Protein AF-A0A1R4KJN0-F1 (afdb_monomer_lite)

Secondary structure (DSSP, 8-state):
--------S----EEEE--SS-HHHHHHHHHHHHHHHSPEEEEE-SS-EEEEESS-HHHHHHHHHHHHHS--GGGT---EEEE-SSEEEEEEES-PPTT--HHHHHTT----SSHHHHHHHHHTTS--STT-HHHHHHTTS-GGGEEE-SSEEEEEEEPPTT-----SS---EEEE-----

pLDDT: mean 81.12, std 20.69, range [30.2, 98.12]

Structure (mmCIF, N/CA/C/O backbone):
data_AF-A0A1R4KJN0-F1
#
_entry.id   AF-A0A1R4KJN0-F1
#
loop_
_atom_site.group_PDB
_atom_site.id
_atom_site.type_symbol
_atom_site.label_atom_id
_atom_site.label_alt_id
_atom_site.label_comp_id
_atom_site.label_asym_id
_atom_site.label_entity_id
_atom_site.label_seq_id
_atom_site.pdbx_PDB_ins_code
_atom_site.Cartn_x
_atom_site.Cartn_y
_atom_site.Cartn_z
_atom_site.occupancy
_atom_site.B_iso_or_equiv
_atom_site.auth_seq_id
_atom_site.auth_comp_id
_atom_site.auth_asym_id
_atom_site.auth_atom_id
_atom_site.pdbx_PDB_model_num
ATOM 1 N N . MET A 1 1 ? -30.780 -22.144 -13.139 1.00 33.12 1 MET A N 1
ATOM 2 C CA . MET A 1 1 ? -29.467 -22.197 -12.464 1.00 33.12 1 MET A CA 1
ATOM 3 C C . MET A 1 1 ? -29.375 -20.949 -11.602 1.00 33.12 1 MET A C 1
ATOM 5 O O . MET A 1 1 ? -29.385 -19.848 -12.134 1.00 33.12 1 MET A O 1
ATOM 9 N N . LEU A 1 2 ? -29.522 -21.139 -10.292 1.00 30.20 2 LEU A N 1
ATOM 10 C CA . LEU A 1 2 ? -29.727 -20.097 -9.288 1.00 30.20 2 LEU A CA 1
ATOM 11 C C . LEU A 1 2 ? -28.444 -19.279 -9.100 1.00 30.20 2 LEU A C 1
ATOM 13 O O . LEU A 1 2 ? -27.421 -19.825 -8.701 1.00 30.20 2 LEU A O 1
ATOM 17 N N . TRP A 1 3 ? -28.513 -17.976 -9.364 1.00 30.69 3 TRP A N 1
ATOM 18 C CA . TRP A 1 3 ? -27.504 -17.020 -8.920 1.00 30.69 3 TRP A CA 1
ATOM 19 C C . TRP A 1 3 ? -27.763 -16.738 -7.439 1.00 30.69 3 TRP A C 1
ATOM 21 O O . TRP A 1 3 ? -28.693 -16.011 -7.095 1.00 30.69 3 TRP A O 1
ATOM 31 N N . HIS A 1 4 ? -26.992 -17.369 -6.556 1.00 30.58 4 HIS A N 1
ATOM 32 C CA . HIS A 1 4 ? -27.049 -17.144 -5.113 1.00 30.58 4 HIS A CA 1
ATOM 33 C C . HIS A 1 4 ? -25.694 -16.587 -4.647 1.00 30.58 4 HIS A C 1
ATOM 35 O O . HIS A 1 4 ? -24.668 -17.236 -4.810 1.00 30.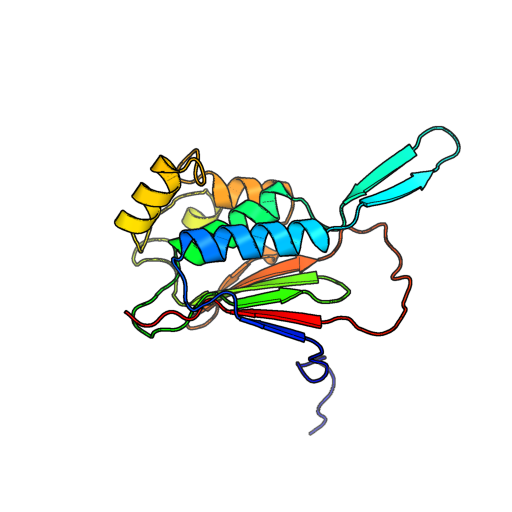58 4 HIS A O 1
ATOM 41 N N . PHE A 1 5 ? -25.746 -15.366 -4.102 1.00 37.75 5 PHE A N 1
ATOM 42 C CA . PHE A 1 5 ? -24.758 -14.647 -3.283 1.00 37.75 5 PHE A CA 1
ATOM 43 C C . PHE A 1 5 ? -23.321 -14.440 -3.797 1.00 37.75 5 PHE A C 1
ATOM 45 O O . PHE A 1 5 ? -22.448 -15.285 -3.644 1.00 37.75 5 PHE A O 1
ATOM 52 N N . CYS A 1 6 ? -23.029 -13.198 -4.198 1.00 32.69 6 CYS A N 1
ATOM 53 C CA . CYS A 1 6 ? -21.889 -12.437 -3.667 1.00 32.69 6 CYS A CA 1
ATOM 54 C C . CYS A 1 6 ? -22.142 -10.940 -3.934 1.00 32.69 6 CYS A C 1
ATOM 56 O O . CYS A 1 6 ? -22.382 -10.570 -5.082 1.00 32.69 6 CYS A O 1
ATOM 58 N N . ASN A 1 7 ? -22.132 -10.099 -2.893 1.00 37.56 7 ASN A N 1
ATOM 59 C CA . ASN A 1 7 ? -22.362 -8.643 -2.935 1.00 37.56 7 ASN A CA 1
ATOM 60 C C . ASN A 1 7 ? -21.345 -7.920 -3.847 1.00 37.56 7 ASN A C 1
ATOM 62 O O . ASN A 1 7 ? -20.348 -7.355 -3.397 1.00 37.56 7 ASN A O 1
ATOM 66 N N . LEU A 1 8 ? -21.571 -7.957 -5.159 1.00 43.91 8 LEU A N 1
ATOM 67 C CA . LEU A 1 8 ? -20.697 -7.368 -6.165 1.00 43.91 8 LEU A CA 1
ATOM 68 C C . LEU A 1 8 ? -21.128 -5.933 -6.477 1.00 43.91 8 LEU A C 1
ATOM 70 O O . LEU A 1 8 ? -22.115 -5.717 -7.154 1.00 43.91 8 LEU A O 1
ATOM 74 N N . ARG A 1 9 ? -20.292 -4.968 -6.084 1.00 49.94 9 ARG A N 1
ATOM 75 C CA . ARG A 1 9 ? -19.985 -3.717 -6.815 1.00 49.94 9 ARG A CA 1
ATOM 76 C C . ARG A 1 9 ? -21.105 -2.704 -7.144 1.00 49.94 9 ARG A C 1
ATOM 78 O O . ARG A 1 9 ? -20.742 -1.695 -7.741 1.00 49.94 9 ARG A O 1
ATOM 85 N N . VAL A 1 10 ? -22.369 -2.880 -6.755 1.00 40.84 10 VAL A N 1
ATOM 86 C CA . VAL A 1 10 ? -23.469 -1.997 -7.219 1.00 40.84 10 VAL A CA 1
ATOM 87 C C . VAL A 1 10 ? -23.589 -0.647 -6.473 1.00 40.84 10 VAL A C 1
ATOM 89 O O . VAL A 1 10 ? -24.047 0.314 -7.075 1.00 40.84 10 VAL A O 1
ATOM 92 N N . ASP A 1 11 ? -23.056 -0.484 -5.256 1.00 45.03 11 ASP A N 1
ATOM 93 C CA . ASP A 1 11 ? -23.307 0.742 -4.458 1.00 45.03 11 ASP A CA 1
ATOM 94 C C . ASP A 1 11 ? -22.109 1.717 -4.394 1.00 45.03 11 ASP A C 1
ATOM 96 O O . ASP A 1 11 ? -21.520 1.920 -3.334 1.00 45.03 11 ASP A O 1
ATOM 100 N N . LEU A 1 12 ? -21.670 2.267 -5.537 1.00 43.47 12 LEU A N 1
ATOM 101 C CA . LEU A 1 12 ? -20.600 3.287 -5.618 1.00 43.47 12 LEU A CA 1
ATOM 102 C C . LEU A 1 12 ? -21.150 4.697 -5.347 1.00 43.47 12 LEU A C 1
ATOM 104 O O . LEU A 1 12 ? -22.069 5.124 -6.034 1.00 43.47 12 LEU A O 1
ATOM 108 N N . ILE A 1 13 ? -20.578 5.413 -4.374 1.00 44.91 13 ILE A N 1
ATOM 109 C CA . ILE A 1 13 ? -21.106 6.708 -3.898 1.00 44.91 13 ILE A CA 1
ATOM 110 C C . ILE A 1 13 ? -20.128 7.848 -4.180 1.00 44.91 13 ILE A C 1
ATOM 112 O O . ILE A 1 13 ? -20.552 8.936 -4.556 1.00 44.91 13 ILE A O 1
ATOM 116 N N . GLU A 1 14 ? -18.824 7.592 -4.079 1.00 47.03 14 GLU A N 1
ATOM 117 C CA . GLU A 1 14 ? -17.781 8.572 -4.366 1.00 47.03 14 GLU A CA 1
ATOM 118 C C . GLU A 1 14 ? -16.607 7.884 -5.079 1.00 47.03 14 GLU A C 1
ATOM 120 O O . GLU A 1 14 ? -16.176 6.799 -4.684 1.00 47.03 14 GLU A O 1
ATOM 125 N N . ASN A 1 15 ? -16.099 8.495 -6.149 1.00 59.16 15 ASN A N 1
ATOM 126 C CA . ASN A 1 15 ? -14.897 8.053 -6.852 1.00 59.16 15 ASN A CA 1
ATOM 127 C C . ASN A 1 15 ? -13.925 9.232 -6.932 1.00 59.16 15 ASN A C 1
ATOM 129 O O . ASN A 1 15 ? -14.129 10.145 -7.727 1.00 59.16 15 ASN A O 1
ATOM 133 N N . ASN A 1 16 ? -12.905 9.223 -6.083 1.00 64.38 16 ASN A N 1
ATOM 134 C CA . ASN A 1 16 ? -11.851 10.218 -6.044 1.00 64.38 16 ASN A CA 1
ATOM 135 C C . ASN A 1 16 ? -10.720 9.818 -6.992 1.00 64.38 16 ASN A C 1
ATOM 137 O O . ASN A 1 16 ? -10.116 8.756 -6.891 1.00 64.38 16 ASN A O 1
ATOM 141 N N . GLU A 1 17 ? -10.397 10.686 -7.935 1.00 66.44 17 GLU A N 1
ATOM 142 C CA . GLU A 1 17 ? -9.236 10.483 -8.786 1.00 66.44 17 GLU A CA 1
ATOM 143 C C . GLU A 1 17 ? -8.046 11.207 -8.157 1.00 66.44 17 GLU A C 1
ATOM 145 O O . GLU A 1 17 ? -8.003 12.432 -8.094 1.00 66.44 17 GLU A O 1
ATOM 150 N N . TYR A 1 18 ? -7.077 10.440 -7.659 1.00 72.06 18 TYR A N 1
ATOM 151 C CA . TYR A 1 18 ? -5.835 10.959 -7.070 1.00 72.06 18 TYR A CA 1
ATOM 152 C C . TYR A 1 18 ? -4.749 11.183 -8.131 1.00 72.06 18 TYR A C 1
ATOM 154 O O . TYR A 1 18 ? -3.572 11.339 -7.814 1.00 72.06 18 TYR A O 1
ATOM 162 N N . GLY A 1 19 ? -5.153 11.141 -9.399 1.00 70.12 19 GLY A N 1
ATOM 163 C CA . GLY A 1 19 ? -4.301 11.278 -10.562 1.00 70.12 19 GLY A CA 1
ATOM 164 C C . GLY A 1 19 ? -3.909 12.714 -10.924 1.00 70.12 19 GLY A C 1
ATOM 165 O O . GLY A 1 19 ? -4.010 13.640 -10.123 1.00 70.12 19 GLY A O 1
ATOM 166 N N . PHE A 1 20 ? -3.436 12.884 -12.161 1.00 77.75 20 PHE A N 1
ATOM 167 C CA . PHE A 1 20 ? -3.038 14.141 -12.809 1.00 77.75 20 PHE A CA 1
ATOM 168 C C . PHE A 1 20 ? -1.989 14.945 -12.035 1.00 77.75 20 PHE A C 1
ATOM 170 O O . PHE A 1 20 ? -1.916 16.172 -12.110 1.00 77.75 20 PHE A O 1
ATOM 177 N N . CYS A 1 21 ? -1.153 14.238 -11.282 1.00 86.69 21 CYS A N 1
ATOM 178 C CA . CYS A 1 21 ? -0.026 14.796 -10.561 1.00 86.69 21 CYS A CA 1
ATOM 179 C C . CYS A 1 21 ? 1.095 13.760 -10.428 1.00 86.69 21 CYS A C 1
ATOM 181 O O . CYS A 1 21 ? 0.997 12.645 -10.940 1.00 86.69 21 CYS A O 1
ATOM 183 N N . SER A 1 22 ? 2.187 14.127 -9.753 1.00 93.06 22 SER A N 1
ATOM 184 C CA . SER A 1 22 ? 3.262 13.175 -9.486 1.00 93.06 22 SER A CA 1
ATOM 185 C C . SER A 1 22 ? 2.781 12.046 -8.573 1.00 93.06 22 SER A C 1
ATOM 187 O O . SER A 1 22 ? 1.993 12.272 -7.653 1.00 93.06 22 SER A O 1
ATOM 189 N N . LEU A 1 23 ? 3.328 10.840 -8.762 1.00 93.69 23 LEU A N 1
ATOM 190 C CA . LEU A 1 23 ? 3.023 9.688 -7.904 1.00 93.69 23 LEU A CA 1
ATOM 191 C C . LEU A 1 23 ? 3.267 9.988 -6.421 1.00 93.69 23 LEU A C 1
ATOM 193 O O . LEU A 1 23 ? 2.548 9.489 -5.572 1.00 93.69 23 LEU A O 1
ATOM 197 N N . ILE A 1 24 ? 4.244 10.840 -6.097 1.00 95.19 24 ILE A N 1
ATOM 198 C CA . ILE A 1 24 ? 4.507 11.268 -4.717 1.00 95.19 24 ILE A CA 1
ATOM 199 C C . ILE A 1 24 ? 3.318 12.051 -4.151 1.00 95.19 24 ILE A C 1
ATOM 201 O O . ILE A 1 24 ? 2.896 11.803 -3.022 1.00 95.19 24 ILE A O 1
ATOM 205 N N . LYS A 1 25 ? 2.785 13.011 -4.919 1.00 94.44 25 LYS A N 1
ATOM 206 C CA . LYS A 1 25 ? 1.636 13.809 -4.486 1.00 94.44 25 LYS A CA 1
ATOM 207 C C . LYS A 1 25 ? 0.406 12.918 -4.332 1.00 94.44 25 LYS A C 1
ATOM 209 O O . LYS A 1 25 ? -0.237 12.987 -3.291 1.00 94.44 25 LYS A O 1
ATOM 214 N N . ALA A 1 26 ? 0.155 12.041 -5.301 1.00 93.69 26 ALA A N 1
ATOM 215 C CA . ALA A 1 26 ? -0.929 11.069 -5.232 1.00 93.69 26 ALA A CA 1
ATOM 216 C C . ALA A 1 26 ? -0.836 10.180 -3.982 1.00 93.69 26 ALA A C 1
ATOM 218 O O . ALA A 1 26 ? -1.809 10.073 -3.241 1.00 93.69 26 ALA A O 1
ATOM 219 N N . THR A 1 27 ? 0.342 9.613 -3.695 1.00 95.62 27 THR A N 1
ATOM 220 C CA . THR A 1 27 ? 0.590 8.804 -2.489 1.00 95.62 27 THR A CA 1
ATOM 221 C C . THR A 1 27 ? 0.230 9.553 -1.219 1.00 95.62 27 THR A C 1
ATOM 223 O O . THR A 1 27 ? -0.503 9.022 -0.390 1.00 95.62 27 THR A O 1
ATOM 226 N N . LYS A 1 28 ? 0.708 10.794 -1.069 1.00 95.38 28 LYS A N 1
ATOM 227 C CA . LYS A 1 28 ? 0.407 11.616 0.111 1.00 95.38 28 LYS A CA 1
ATOM 228 C C . LYS A 1 28 ? -1.091 11.875 0.237 1.00 95.38 28 LYS A C 1
ATOM 230 O O . LYS A 1 28 ? -1.650 11.653 1.298 1.00 95.38 28 LYS A O 1
ATOM 235 N N . THR A 1 29 ? -1.762 12.234 -0.856 1.00 93.94 29 THR A N 1
ATOM 236 C CA . THR A 1 29 ? -3.212 12.473 -0.838 1.00 93.94 29 THR A CA 1
ATOM 237 C C . THR A 1 29 ? -4.015 11.217 -0.483 1.00 93.94 29 THR A C 1
ATOM 239 O O . THR A 1 29 ? -4.996 11.314 0.253 1.00 93.94 29 THR A O 1
ATOM 242 N N . VAL A 1 30 ? -3.607 10.038 -0.961 1.00 93.69 30 VAL A N 1
ATOM 243 C CA . VAL A 1 30 ? -4.243 8.762 -0.589 1.00 93.69 30 VAL A CA 1
ATOM 244 C C . VAL A 1 30 ? -4.028 8.453 0.895 1.00 93.69 30 VAL A C 1
ATOM 246 O O . VAL A 1 30 ? -4.984 8.086 1.577 1.00 93.69 30 VAL A O 1
ATOM 249 N N . LEU A 1 31 ? -2.805 8.639 1.407 1.00 94.94 31 LEU A N 1
ATOM 250 C CA . LEU A 1 31 ? -2.493 8.471 2.830 1.00 94.94 31 LEU A CA 1
ATOM 251 C C . LEU A 1 31 ? -3.337 9.409 3.699 1.00 94.94 31 LEU A C 1
ATOM 253 O O . LEU A 1 31 ? -4.001 8.940 4.619 1.00 94.94 31 LEU A O 1
ATOM 257 N N . ASP A 1 32 ? -3.381 10.698 3.360 1.00 93.94 32 ASP A N 1
ATOM 258 C CA . ASP A 1 32 ? -4.158 11.707 4.085 1.00 93.94 32 ASP A CA 1
ATOM 259 C C . ASP A 1 32 ? -5.656 11.374 4.077 1.00 93.94 32 ASP A C 1
ATOM 261 O O . ASP A 1 32 ? -6.344 11.510 5.092 1.00 93.94 32 ASP A O 1
ATOM 265 N N . LYS A 1 33 ? -6.181 10.895 2.940 1.00 90.25 33 LYS A N 1
ATOM 266 C CA . LYS A 1 33 ? -7.584 10.484 2.853 1.00 90.25 33 LYS A CA 1
ATOM 267 C C . LYS A 1 33 ? -7.873 9.298 3.764 1.00 90.25 33 LYS A C 1
ATOM 269 O O . LYS A 1 33 ? -8.875 9.324 4.475 1.00 90.25 33 LYS A O 1
ATOM 274 N N . ILE A 1 34 ? -7.050 8.254 3.718 1.00 90.81 34 ILE A N 1
ATOM 275 C CA . ILE A 1 34 ? -7.292 7.050 4.516 1.00 90.81 34 ILE A CA 1
ATOM 276 C C . ILE A 1 34 ? -7.109 7.344 6.005 1.00 90.81 34 ILE A C 1
ATOM 278 O O . ILE A 1 34 ? -7.887 6.844 6.810 1.00 90.81 34 ILE A O 1
ATOM 282 N N . GLU A 1 35 ? -6.173 8.215 6.372 1.00 91.06 35 GLU A N 1
ATOM 283 C CA . GLU A 1 35 ? -6.023 8.698 7.745 1.00 91.06 35 GLU A CA 1
ATOM 284 C C . GLU A 1 35 ? -7.294 9.402 8.250 1.00 91.06 35 GLU A C 1
ATOM 286 O O . GLU A 1 35 ? -7.731 9.163 9.377 1.00 91.06 35 GLU A O 1
ATOM 291 N N . LEU A 1 36 ? -7.939 10.206 7.398 1.00 89.75 36 LEU A N 1
ATOM 292 C CA . LEU A 1 36 ? -9.204 10.874 7.714 1.00 89.75 36 LEU A CA 1
ATOM 293 C C . LEU A 1 36 ? -10.386 9.895 7.842 1.00 89.75 36 LEU A C 1
ATOM 295 O O . LEU A 1 36 ? -11.279 10.111 8.665 1.00 89.75 36 LEU A O 1
ATOM 299 N N . GLU A 1 37 ? -10.408 8.821 7.051 1.00 88.38 37 GLU A N 1
ATOM 300 C CA . GLU A 1 37 ? -11.448 7.786 7.145 1.00 88.38 37 GLU A CA 1
ATOM 301 C C . GLU A 1 37 ? -11.198 6.780 8.281 1.00 88.38 37 GLU A C 1
ATOM 303 O O . GLU A 1 37 ? -12.151 6.204 8.809 1.00 88.38 37 GLU A O 1
ATOM 308 N N . ASN A 1 38 ? -9.946 6.584 8.707 1.00 89.69 38 ASN A N 1
ATOM 309 C CA . ASN A 1 38 ? -9.563 5.671 9.784 1.00 89.69 38 ASN A CA 1
ATOM 310 C C . ASN A 1 38 ? -9.889 6.261 11.163 1.00 89.69 38 ASN A C 1
ATOM 312 O O . ASN A 1 38 ? -9.006 6.609 11.942 1.00 89.69 38 ASN A O 1
ATOM 316 N N . ARG A 1 39 ? -11.174 6.418 11.468 1.00 84.38 39 ARG A N 1
ATOM 317 C CA . ARG A 1 39 ? -11.642 7.059 12.703 1.00 84.38 39 ARG A CA 1
ATOM 318 C C . ARG A 1 39 ? -11.168 6.310 13.951 1.00 84.38 39 ARG A C 1
ATOM 320 O O . ARG A 1 39 ? -11.004 5.091 13.946 1.00 84.38 39 ARG A O 1
ATOM 327 N N . THR A 1 40 ? -10.964 7.061 15.029 1.00 77.62 40 THR A N 1
ATOM 328 C CA . THR A 1 40 ? -10.723 6.502 16.361 1.00 77.62 40 THR A CA 1
ATOM 329 C C . THR A 1 40 ? -12.062 6.239 17.029 1.00 77.62 40 THR A C 1
ATOM 331 O O . THR A 1 40 ? -12.827 7.176 17.262 1.00 77.62 40 THR A O 1
ATOM 334 N N . GLU A 1 41 ? -12.336 4.982 17.355 1.00 69.69 41 GLU A N 1
ATOM 335 C CA . GLU A 1 41 ? -13.454 4.624 18.216 1.00 69.69 41 GLU A CA 1
ATOM 336 C C . GLU A 1 41 ? -12.986 4.505 19.659 1.00 69.69 41 GLU A C 1
ATOM 338 O O . GLU A 1 41 ? -11.989 3.853 19.970 1.00 69.69 41 GLU A O 1
ATOM 343 N N . THR A 1 42 ? -13.730 5.153 20.546 1.00 65.31 42 THR A N 1
ATOM 344 C CA . THR A 1 42 ? -13.474 5.136 21.979 1.00 65.31 42 THR A CA 1
ATOM 345 C C . THR A 1 42 ? -14.434 4.171 22.649 1.00 65.31 42 THR A C 1
ATOM 347 O O . THR A 1 42 ? -15.641 4.414 22.673 1.00 65.31 42 THR A O 1
ATOM 350 N N . GLN A 1 43 ? -13.901 3.136 23.286 1.00 62.56 43 GLN A N 1
ATOM 351 C CA . GLN A 1 43 ? -14.651 2.321 24.235 1.00 62.56 43 GLN A CA 1
ATOM 352 C C . GLN A 1 43 ? -14.245 2.705 25.659 1.00 62.56 43 GLN A C 1
ATOM 354 O O . GLN A 1 43 ? -13.088 2.566 26.051 1.00 62.56 43 GLN A O 1
ATOM 359 N N . ILE A 1 44 ? -15.198 3.215 26.442 1.00 62.91 44 ILE A N 1
ATOM 360 C CA . ILE A 1 44 ? -15.001 3.492 27.870 1.00 62.91 44 ILE A CA 1
ATOM 361 C C . ILE A 1 44 ? -15.485 2.265 28.639 1.00 62.91 44 ILE A C 1
ATOM 363 O O . ILE A 1 44 ? -16.683 1.997 28.708 1.00 62.91 44 ILE A O 1
ATOM 367 N N . THR A 1 45 ? -14.551 1.509 29.203 1.00 66.25 45 THR A N 1
ATOM 368 C CA . THR A 1 45 ? -14.855 0.431 30.149 1.00 66.25 45 THR A CA 1
ATOM 369 C C . THR A 1 45 ? -14.906 0.984 31.577 1.00 66.25 45 THR A C 1
ATOM 371 O O . THR A 1 45 ? -14.561 2.137 31.830 1.00 66.25 45 THR A O 1
ATOM 374 N N . SER A 1 46 ? -15.307 0.159 32.545 1.00 62.34 46 SER A N 1
ATOM 375 C CA . SER A 1 46 ? -15.355 0.543 33.964 1.00 62.34 46 SER A CA 1
ATOM 376 C C . SER A 1 46 ? -13.985 0.850 34.587 1.00 62.34 46 SER A C 1
ATOM 378 O O . SER A 1 46 ? -13.938 1.409 35.681 1.00 62.34 46 SER A O 1
ATOM 380 N N . LYS A 1 47 ? -12.881 0.491 33.917 1.00 66.75 47 LYS A N 1
ATOM 381 C CA . LYS A 1 47 ? -11.507 0.715 34.393 1.00 66.75 47 LYS A CA 1
ATOM 382 C C . LYS A 1 47 ? -10.658 1.564 33.448 1.00 66.75 47 LYS A C 1
ATOM 384 O O . LYS A 1 47 ? -9.749 2.238 33.917 1.00 66.75 47 LYS A O 1
ATOM 389 N N . GLU A 1 48 ? -10.929 1.526 32.143 1.00 62.06 48 GLU A N 1
ATOM 390 C CA . GLU A 1 48 ? -10.008 2.042 31.124 1.00 62.06 48 GLU A CA 1
ATOM 391 C C . GLU A 1 48 ? -10.752 2.596 29.905 1.00 62.06 48 GLU A C 1
ATOM 393 O O . GLU A 1 48 ? -11.787 2.064 29.491 1.00 62.06 48 GLU A O 1
ATOM 398 N N . ARG A 1 49 ? -10.189 3.641 29.294 1.00 64.19 49 ARG A N 1
ATOM 399 C CA . ARG A 1 49 ? -10.576 4.129 27.968 1.00 64.19 49 ARG A CA 1
ATOM 400 C C . ARG A 1 49 ? -9.671 3.465 26.933 1.00 64.19 49 ARG A C 1
ATOM 402 O O . ARG A 1 49 ? -8.462 3.670 26.973 1.00 64.19 49 ARG A O 1
ATOM 409 N N . ILE A 1 50 ? -10.252 2.706 26.011 1.00 71.88 50 ILE A N 1
ATOM 410 C CA . ILE A 1 50 ? -9.538 2.074 24.900 1.00 71.88 50 ILE A CA 1
ATOM 411 C C . ILE A 1 50 ? -9.913 2.829 23.627 1.00 71.88 50 ILE A C 1
ATOM 413 O O . ILE A 1 50 ? -11.054 2.766 23.173 1.00 71.88 50 ILE A O 1
ATOM 417 N N . ASP A 1 51 ? -8.951 3.560 23.071 1.00 71.88 51 ASP A N 1
ATOM 418 C CA . ASP A 1 51 ? -9.077 4.229 21.779 1.00 71.88 51 ASP A CA 1
ATOM 419 C C . ASP A 1 51 ? -8.496 3.305 20.697 1.00 71.88 51 ASP A C 1
ATOM 421 O O . ASP A 1 51 ? -7.290 3.052 20.670 1.00 71.88 51 ASP A O 1
ATOM 425 N N . LYS A 1 52 ? -9.347 2.767 19.817 1.00 79.88 52 LYS A N 1
ATOM 426 C CA . LYS A 1 52 ? -8.942 1.849 18.744 1.00 79.88 52 LYS A CA 1
ATOM 427 C C . LYS A 1 52 ? -9.288 2.446 17.384 1.00 79.88 52 LYS A C 1
ATOM 429 O O . LYS A 1 52 ? -10.411 2.877 17.142 1.00 79.88 52 LYS A O 1
ATOM 434 N N . ARG A 1 53 ? -8.303 2.479 16.488 1.00 85.94 53 ARG A N 1
ATOM 435 C CA . ARG A 1 53 ? -8.504 2.823 15.074 1.00 85.94 53 ARG A CA 1
ATOM 436 C C . ARG A 1 53 ? -9.199 1.666 14.354 1.00 85.94 53 ARG A C 1
ATOM 438 O O . ARG A 1 53 ? -8.960 0.509 14.699 1.00 85.94 53 ARG A O 1
ATOM 445 N N . LEU A 1 54 ? -10.008 1.968 13.338 1.00 90.62 54 LEU A N 1
ATOM 446 C CA . LEU A 1 54 ? -10.694 0.950 12.528 1.00 90.62 54 LEU A CA 1
ATOM 447 C C . LEU A 1 54 ? -9.699 -0.023 11.869 1.00 90.62 54 LEU A C 1
ATOM 449 O O . LEU A 1 54 ? -9.896 -1.243 11.916 1.00 90.62 54 LEU A O 1
ATOM 453 N N . TRP A 1 55 ? -8.596 0.518 11.343 1.00 93.56 55 TRP A N 1
ATOM 454 C CA . TRP A 1 55 ? -7.503 -0.218 10.705 1.00 93.56 55 TRP A CA 1
ATOM 455 C C . TRP A 1 55 ? -6.149 0.106 11.338 1.00 93.56 55 TRP A C 1
ATOM 457 O O . TRP A 1 55 ? -5.909 1.234 11.780 1.00 93.56 55 TRP A O 1
ATOM 467 N N . ASN A 1 56 ? -5.224 -0.860 11.314 1.00 94.62 56 ASN A N 1
ATOM 468 C CA . ASN A 1 56 ? -3.833 -0.608 11.693 1.00 94.62 56 ASN A CA 1
ATOM 469 C C . ASN A 1 56 ? -3.176 0.391 10.706 1.00 94.62 56 ASN A C 1
ATOM 471 O O . ASN A 1 56 ? -3.035 0.064 9.523 1.00 94.62 56 ASN A O 1
ATOM 475 N N . PRO A 1 57 ? -2.749 1.587 11.160 1.00 94.00 57 PRO A N 1
ATOM 476 C CA . PRO A 1 57 ? -2.238 2.633 10.273 1.00 94.00 57 PRO A CA 1
ATOM 477 C C . PRO A 1 57 ? -0.898 2.272 9.620 1.00 94.00 57 PRO A C 1
ATOM 479 O O . PRO A 1 57 ? -0.652 2.670 8.483 1.00 94.00 57 PRO A O 1
ATOM 482 N N . VAL A 1 58 ? -0.049 1.489 10.295 1.00 95.12 58 VAL A N 1
ATOM 483 C CA . VAL A 1 58 ? 1.255 1.060 9.765 1.00 95.12 58 VAL A CA 1
ATOM 484 C C . VAL A 1 58 ? 1.050 0.105 8.593 1.00 95.12 58 VAL A C 1
ATOM 486 O O . VAL A 1 58 ? 1.556 0.354 7.503 1.00 95.12 58 VAL A O 1
ATOM 489 N N . ALA A 1 59 ? 0.244 -0.938 8.778 1.00 96.19 59 ALA A N 1
ATOM 490 C CA . ALA A 1 59 ? -0.044 -1.913 7.729 1.00 96.19 59 ALA A CA 1
ATOM 491 C C . ALA A 1 59 ? -0.710 -1.267 6.500 1.00 96.19 59 ALA A C 1
ATOM 493 O O . ALA A 1 59 ? -0.326 -1.539 5.364 1.00 96.19 59 ALA A O 1
ATOM 494 N N . ILE A 1 60 ? -1.669 -0.362 6.713 1.00 96.81 60 ILE A N 1
ATOM 495 C CA . ILE A 1 60 ? -2.335 0.360 5.622 1.00 96.81 60 ILE A CA 1
ATOM 496 C C . ILE A 1 60 ? -1.353 1.253 4.857 1.00 96.81 60 ILE A C 1
ATOM 498 O O . ILE A 1 60 ? -1.350 1.244 3.624 1.00 96.81 60 ILE A O 1
ATOM 502 N N . ARG A 1 61 ? -0.484 1.983 5.563 1.00 97.25 61 ARG A N 1
ATOM 503 C CA . ARG A 1 61 ? 0.566 2.803 4.948 1.00 97.25 61 ARG A CA 1
ATOM 504 C C . ARG A 1 61 ? 1.492 1.959 4.067 1.00 97.25 61 ARG A C 1
ATOM 506 O O . ARG A 1 61 ? 1.733 2.331 2.917 1.00 97.25 61 ARG A O 1
ATOM 513 N N . GLU A 1 62 ? 1.967 0.823 4.577 1.00 97.69 62 GLU A N 1
ATOM 514 C CA . GLU A 1 62 ? 2.820 -0.104 3.820 1.00 97.69 62 GLU A CA 1
ATOM 515 C C . GLU A 1 62 ? 2.099 -0.656 2.589 1.00 97.69 62 GLU A C 1
ATOM 517 O O . GLU A 1 62 ? 2.664 -0.684 1.496 1.00 97.69 62 GLU A O 1
ATOM 522 N N . ALA A 1 63 ? 0.828 -1.030 2.725 1.00 97.75 63 ALA A N 1
ATOM 523 C CA . ALA A 1 63 ? 0.032 -1.544 1.618 1.00 97.75 63 ALA A CA 1
ATOM 524 C C . ALA A 1 63 ? -0.161 -0.500 0.508 1.00 97.75 63 ALA A C 1
ATOM 526 O O . ALA A 1 63 ? -0.012 -0.820 -0.674 1.00 97.75 63 ALA A O 1
ATOM 527 N N . ILE A 1 64 ? -0.429 0.760 0.868 1.00 97.50 64 ILE A N 1
ATOM 528 C CA . ILE A 1 64 ? -0.565 1.858 -0.096 1.00 97.50 64 ILE A CA 1
ATOM 529 C C . ILE A 1 64 ? 0.745 2.066 -0.848 1.00 97.50 64 ILE A C 1
ATOM 531 O O . ILE A 1 64 ? 0.763 2.039 -2.079 1.00 97.50 64 ILE A O 1
ATOM 535 N N . ILE A 1 65 ? 1.853 2.219 -0.129 1.00 96.94 65 ILE A N 1
ATOM 536 C CA . ILE A 1 65 ? 3.155 2.496 -0.738 1.00 96.94 65 ILE A CA 1
ATOM 537 C C . ILE A 1 65 ? 3.617 1.322 -1.603 1.00 96.94 65 ILE A C 1
ATOM 539 O O . ILE A 1 65 ? 4.025 1.532 -2.749 1.00 96.94 65 ILE A O 1
ATOM 543 N N . ASN A 1 66 ? 3.470 0.085 -1.122 1.00 96.88 66 ASN A N 1
ATOM 544 C CA . ASN A 1 66 ? 3.803 -1.109 -1.895 1.00 96.88 66 ASN A CA 1
ATOM 545 C C . ASN A 1 66 ? 2.956 -1.213 -3.162 1.00 96.88 66 ASN A C 1
ATOM 547 O O . ASN A 1 66 ? 3.497 -1.520 -4.227 1.00 96.88 66 ASN A O 1
ATOM 551 N N . SER A 1 67 ? 1.659 -0.898 -3.078 1.00 96.62 67 SER A N 1
ATOM 552 C CA . SER A 1 67 ? 0.781 -0.906 -4.249 1.00 96.62 67 SER A CA 1
ATOM 553 C C . SER A 1 67 ? 1.244 0.071 -5.325 1.00 96.62 67 SER A C 1
ATOM 555 O O . SER A 1 67 ? 1.066 -0.236 -6.493 1.00 96.62 67 SER A O 1
ATOM 557 N N . ILE A 1 68 ? 1.889 1.185 -4.959 1.00 95.94 68 ILE A N 1
ATOM 558 C CA . ILE A 1 68 ? 2.360 2.227 -5.881 1.00 95.94 68 ILE A CA 1
ATOM 559 C C . ILE A 1 68 ? 3.757 1.911 -6.420 1.00 95.94 68 ILE A C 1
ATOM 561 O O . ILE A 1 68 ? 3.988 2.042 -7.623 1.00 95.94 68 ILE A O 1
ATOM 565 N N . ILE A 1 69 ? 4.685 1.463 -5.572 1.00 95.94 69 ILE A N 1
ATOM 566 C CA . ILE A 1 69 ? 6.063 1.146 -5.980 1.00 95.94 69 ILE A CA 1
ATOM 567 C C . ILE A 1 69 ? 6.118 -0.125 -6.829 1.00 95.94 69 ILE A C 1
ATOM 569 O O . ILE A 1 69 ? 6.889 -0.188 -7.787 1.00 95.94 69 ILE A O 1
ATOM 573 N N . HIS A 1 70 ? 5.320 -1.143 -6.502 1.00 95.50 70 HIS A N 1
ATOM 574 C CA . HIS A 1 70 ? 5.363 -2.439 -7.185 1.00 95.50 70 HIS A CA 1
ATOM 575 C C . HIS A 1 70 ? 4.334 -2.580 -8.317 1.00 95.50 70 HIS A C 1
ATOM 577 O O . HIS A 1 70 ? 4.334 -3.611 -8.992 1.00 95.50 70 HIS A O 1
ATOM 583 N N . ASN A 1 71 ? 3.507 -1.555 -8.565 1.00 96.06 71 ASN A N 1
ATOM 584 C CA . ASN A 1 71 ? 2.536 -1.558 -9.657 1.00 96.06 71 ASN A CA 1
ATOM 585 C C . ASN A 1 71 ? 3.207 -1.737 -11.024 1.00 96.06 71 ASN A C 1
ATOM 587 O O . ASN A 1 71 ? 4.238 -1.124 -11.321 1.00 96.06 71 ASN A O 1
ATOM 591 N N . ASP A 1 72 ? 2.578 -2.515 -11.893 1.00 95.50 72 ASP A N 1
ATOM 592 C CA . ASP A 1 72 ? 2.931 -2.575 -13.304 1.00 95.50 72 ASP A CA 1
ATOM 593 C C . ASP A 1 72 ? 2.259 -1.437 -14.090 1.00 95.50 72 ASP A C 1
ATOM 595 O O . ASP A 1 72 ? 1.090 -1.517 -14.476 1.00 95.50 72 ASP A O 1
ATOM 599 N N . TYR A 1 73 ? 3.024 -0.373 -14.343 1.00 92.94 73 TYR A N 1
ATOM 600 C CA . TYR A 1 73 ? 2.574 0.801 -15.097 1.00 92.94 73 TYR A CA 1
ATOM 601 C C . TYR A 1 73 ? 2.640 0.635 -16.624 1.00 92.94 73 TYR A C 1
ATOM 603 O O . TYR A 1 73 ? 2.205 1.536 -17.336 1.00 92.94 73 TYR A O 1
ATOM 611 N N . THR A 1 74 ? 3.122 -0.495 -17.161 1.00 91.75 74 THR A N 1
ATOM 612 C CA . THR A 1 74 ? 3.273 -0.687 -18.623 1.00 91.75 74 THR A CA 1
ATOM 613 C C . THR A 1 74 ? 1.946 -0.657 -19.383 1.00 91.75 74 THR A C 1
ATOM 615 O O . THR A 1 74 ? 1.918 -0.379 -20.579 1.00 91.75 74 THR A O 1
ATOM 618 N N . ARG A 1 75 ? 0.837 -0.935 -18.687 1.00 85.81 75 ARG A N 1
ATOM 619 C CA . ARG A 1 75 ? -0.529 -0.919 -19.233 1.00 85.81 75 ARG A CA 1
ATOM 620 C C . ARG A 1 75 ? -1.342 0.296 -18.796 1.00 85.81 75 ARG A C 1
ATOM 622 O O . ARG A 1 75 ? -2.559 0.271 -18.950 1.00 85.81 75 ARG A O 1
ATOM 629 N N . GLU A 1 76 ? -0.694 1.296 -18.197 1.00 85.50 76 GLU A N 1
ATOM 630 C CA . GLU A 1 76 ? -1.340 2.514 -17.685 1.00 85.50 76 GLU A CA 1
ATOM 631 C C . GLU A 1 76 ? -2.492 2.229 -16.698 1.00 85.50 76 GLU A C 1
ATOM 633 O O . GLU A 1 76 ? -3.418 3.023 -16.554 1.00 85.50 76 GLU A O 1
ATOM 638 N N . VAL A 1 77 ? -2.448 1.083 -16.002 1.00 88.19 77 VAL A N 1
ATOM 639 C CA . VAL A 1 77 ? -3.436 0.719 -14.978 1.00 88.19 77 VAL A CA 1
ATOM 640 C C . VAL A 1 77 ? -2.897 1.136 -13.613 1.00 88.19 77 VAL A C 1
ATOM 642 O O . VAL A 1 77 ? -1.944 0.513 -13.139 1.00 88.19 77 VAL A O 1
ATOM 645 N N . PRO A 1 78 ? -3.464 2.161 -12.961 1.00 90.88 78 PRO A N 1
ATOM 646 C CA . PRO A 1 78 ? -2.973 2.595 -11.665 1.00 90.88 78 PRO A CA 1
ATOM 647 C C . PRO A 1 78 ? -3.500 1.721 -10.523 1.00 90.88 78 PRO A C 1
ATOM 649 O O . PRO A 1 78 ? -4.522 1.043 -10.684 1.00 90.88 78 PRO A O 1
ATOM 652 N N . PRO A 1 79 ? -2.861 1.774 -9.342 1.00 93.75 79 PRO A N 1
ATOM 653 C CA . PRO A 1 79 ? -3.424 1.175 -8.146 1.00 93.75 79 PRO A CA 1
ATOM 654 C C . PRO A 1 79 ? -4.792 1.776 -7.826 1.00 93.75 79 PRO A C 1
ATOM 656 O O . PRO A 1 79 ? -5.025 2.978 -8.004 1.00 93.75 79 PRO A O 1
ATOM 659 N N . LYS A 1 80 ? -5.686 0.922 -7.337 1.00 92.19 80 LYS A N 1
ATOM 660 C CA . LYS A 1 80 ? -7.036 1.278 -6.923 1.00 92.19 80 LYS A CA 1
ATOM 661 C C . LYS A 1 80 ? -7.188 1.110 -5.417 1.00 92.19 80 LYS A C 1
ATOM 663 O O . LYS A 1 80 ? -6.804 0.073 -4.883 1.00 92.19 80 LYS A O 1
ATOM 668 N N . PHE A 1 81 ? -7.801 2.091 -4.766 1.00 92.38 81 PHE A N 1
ATOM 669 C CA . PHE A 1 81 ? -8.062 2.098 -3.326 1.00 92.38 81 PHE A CA 1
ATOM 670 C C . PHE A 1 81 ? -9.569 2.196 -3.104 1.00 92.38 81 PHE A C 1
ATOM 672 O O . PHE A 1 81 ? -10.157 3.236 -3.373 1.00 92.38 81 PHE A O 1
ATOM 679 N N . ASP A 1 82 ? -10.210 1.121 -2.665 1.00 88.44 82 ASP A N 1
ATOM 680 C CA . ASP A 1 82 ? -11.647 1.080 -2.398 1.00 88.44 82 ASP A CA 1
ATOM 681 C C . ASP A 1 82 ? -11.887 1.006 -0.884 1.00 88.44 82 ASP A C 1
ATOM 683 O O . ASP A 1 82 ? -11.504 0.036 -0.236 1.00 88.44 82 ASP A O 1
ATOM 687 N N . ILE A 1 83 ? -12.549 2.011 -0.315 1.00 86.75 83 ILE A N 1
ATOM 688 C CA . ILE A 1 83 ? -12.969 2.030 1.091 1.00 86.75 83 ILE A CA 1
ATOM 689 C C . ILE A 1 83 ? -14.446 1.635 1.153 1.00 86.75 83 ILE A C 1
ATOM 691 O O . ILE A 1 83 ? -15.296 2.277 0.527 1.00 86.75 83 ILE A O 1
ATOM 695 N N . PHE A 1 84 ? -14.745 0.576 1.898 1.00 84.12 84 PHE A N 1
ATOM 696 C CA . PHE A 1 84 ? -16.086 0.078 2.196 1.00 84.12 84 PHE A CA 1
ATOM 697 C C . PHE A 1 84 ? -16.429 0.338 3.668 1.00 84.12 84 PHE A C 1
ATOM 699 O O . PHE A 1 84 ? -15.562 0.659 4.477 1.00 84.12 84 PHE A O 1
ATOM 706 N N . SER A 1 85 ? -17.697 0.146 4.032 1.00 83.44 85 SER A N 1
ATOM 707 C CA . SER A 1 85 ? -18.160 0.286 5.420 1.00 83.44 85 SER A CA 1
ATOM 708 C C . SER A 1 85 ? -17.530 -0.717 6.391 1.00 83.44 85 SER A C 1
ATOM 710 O O . SER A 1 85 ? -17.586 -0.499 7.592 1.00 83.44 85 SER A O 1
ATOM 712 N N . ASP A 1 86 ? -16.996 -1.827 5.882 1.00 85.31 86 ASP A N 1
ATOM 713 C CA . ASP A 1 86 ? -16.486 -2.963 6.653 1.00 85.31 86 ASP A CA 1
ATOM 714 C C . ASP A 1 86 ? -15.009 -3.287 6.365 1.00 85.31 86 ASP A C 1
ATOM 716 O O . ASP A 1 86 ? -14.413 -4.095 7.079 1.00 85.31 86 ASP A O 1
ATOM 720 N N . ARG A 1 87 ? -14.406 -2.696 5.322 1.00 91.38 87 ARG A N 1
ATOM 721 C CA . ARG A 1 87 ? -13.034 -3.012 4.890 1.00 91.38 87 ARG A CA 1
ATOM 722 C C . ARG A 1 87 ? -12.426 -1.974 3.948 1.00 91.38 87 ARG A C 1
ATOM 724 O O . ARG A 1 87 ? -13.141 -1.203 3.316 1.00 91.38 87 ARG A O 1
ATOM 731 N N . ILE A 1 88 ? -11.112 -2.040 3.764 1.00 93.88 88 ILE A N 1
ATOM 732 C CA . ILE A 1 88 ? -10.387 -1.401 2.656 1.00 93.88 88 ILE A CA 1
ATOM 733 C C . ILE A 1 88 ? -9.925 -2.489 1.681 1.00 93.88 88 ILE A C 1
ATOM 735 O O . ILE A 1 88 ? -9.414 -3.523 2.103 1.00 93.88 88 ILE A O 1
ATOM 739 N N . GLU A 1 89 ? -10.071 -2.264 0.377 1.00 95.44 89 GLU A N 1
ATOM 740 C CA . GLU A 1 89 ? -9.436 -3.069 -0.668 1.00 95.44 89 GLU A CA 1
ATOM 741 C C . GLU A 1 89 ? -8.420 -2.223 -1.442 1.00 95.44 89 GLU A C 1
ATOM 743 O O . GLU A 1 89 ? -8.738 -1.139 -1.928 1.00 95.44 89 GLU A O 1
ATOM 748 N N . ILE A 1 90 ? -7.201 -2.736 -1.599 1.00 96.81 90 ILE A N 1
ATOM 749 C CA . ILE A 1 90 ? -6.152 -2.119 -2.416 1.00 96.81 90 ILE A CA 1
ATOM 750 C C . ILE A 1 90 ? -5.809 -3.081 -3.545 1.00 96.81 90 ILE A C 1
ATOM 752 O O . ILE A 1 90 ? -5.475 -4.236 -3.297 1.00 96.81 90 ILE A O 1
ATOM 756 N N . ILE A 1 91 ? -5.907 -2.629 -4.791 1.00 96.19 91 ILE A N 1
ATOM 757 C CA . ILE A 1 91 ? -5.662 -3.453 -5.977 1.00 96.19 91 ILE A CA 1
ATOM 758 C C . ILE A 1 91 ? -4.531 -2.819 -6.776 1.00 96.19 91 ILE A C 1
ATOM 760 O O . ILE A 1 91 ? -4.679 -1.694 -7.242 1.00 96.19 91 ILE A O 1
ATOM 764 N N . SER A 1 92 ? -3.436 -3.543 -6.983 1.00 95.81 92 SER A N 1
ATOM 765 C CA . SER A 1 92 ? -2.350 -3.143 -7.883 1.00 95.81 92 SER A CA 1
ATOM 766 C C . SER A 1 92 ? -2.260 -4.077 -9.087 1.00 95.81 92 SER A C 1
ATOM 768 O O . SER A 1 92 ? -2.609 -5.260 -9.020 1.00 95.81 92 SER A O 1
ATOM 770 N N . ALA A 1 93 ? -1.821 -3.525 -10.214 1.00 96.31 93 ALA A N 1
ATOM 771 C CA . ALA A 1 93 ? -1.534 -4.256 -11.436 1.00 96.31 93 ALA A CA 1
ATOM 772 C C . ALA A 1 93 ? -0.174 -4.958 -11.352 1.00 96.31 93 ALA A C 1
ATOM 774 O O . ALA A 1 93 ? 0.780 -4.441 -10.770 1.00 96.31 93 ALA A O 1
ATOM 775 N N . GLY A 1 94 ? -0.079 -6.111 -12.003 1.00 94.19 94 GLY A N 1
ATOM 776 C CA . GLY A 1 94 ? 1.115 -6.938 -12.051 1.00 94.19 94 GLY A CA 1
ATOM 777 C C . GLY A 1 94 ? 0.989 -8.222 -11.233 1.00 94.19 94 GLY A C 1
ATOM 778 O O . GLY A 1 94 ? 0.082 -8.419 -10.425 1.00 94.19 94 GLY A O 1
ATOM 779 N N . ARG A 1 95 ? 1.933 -9.125 -11.489 1.00 94.31 95 ARG A N 1
ATOM 780 C CA . ARG A 1 95 ? 2.152 -10.355 -10.720 1.00 94.31 95 ARG A CA 1
ATOM 781 C C . ARG A 1 95 ? 3.399 -10.198 -9.854 1.00 94.31 95 ARG A C 1
ATOM 783 O O . ARG A 1 95 ? 4.154 -9.230 -10.023 1.00 94.31 95 ARG A O 1
ATOM 790 N N . LEU A 1 96 ? 3.654 -11.186 -8.999 1.00 95.06 96 LEU A N 1
ATOM 791 C CA . LEU A 1 96 ? 4.979 -11.355 -8.412 1.00 95.06 96 LEU A CA 1
ATOM 792 C C . LEU A 1 96 ? 6.043 -11.393 -9.532 1.00 95.06 96 LEU A C 1
ATOM 794 O O . LEU A 1 96 ? 5.771 -11.930 -10.613 1.00 95.06 96 LEU A O 1
ATOM 798 N N . PRO A 1 97 ? 7.207 -10.745 -9.340 1.00 92.38 97 PRO A N 1
ATOM 799 C CA . PRO A 1 97 ? 8.327 -10.833 -10.270 1.00 92.38 97 PRO A CA 1
ATOM 800 C C . PRO A 1 97 ? 8.719 -12.283 -10.557 1.00 92.38 97 PRO A C 1
ATOM 802 O O . PRO A 1 97 ? 8.565 -13.159 -9.711 1.00 92.38 97 PRO A O 1
ATOM 805 N N . GLU A 1 98 ? 9.242 -12.529 -11.756 1.00 90.44 98 GLU A N 1
ATOM 806 C CA . GLU A 1 98 ? 9.771 -13.846 -12.101 1.00 90.44 98 GLU A CA 1
ATOM 807 C C . GLU A 1 98 ? 10.869 -14.252 -11.107 1.00 90.44 98 GLU A C 1
ATOM 809 O O . GLU A 1 98 ? 11.738 -13.448 -10.769 1.00 90.44 98 GLU A O 1
ATOM 814 N N . GLY A 1 99 ? 10.792 -15.489 -10.612 1.00 90.00 99 GLY A N 1
ATOM 815 C CA . GLY A 1 99 ? 11.704 -16.004 -9.592 1.00 90.00 99 GLY A CA 1
ATOM 816 C C . GLY A 1 99 ? 11.358 -15.627 -8.148 1.00 90.00 99 GLY A C 1
ATOM 817 O O . GLY A 1 99 ? 12.079 -16.059 -7.257 1.00 90.00 99 GLY A O 1
ATOM 818 N N . LEU A 1 100 ? 10.279 -14.871 -7.897 1.00 94.94 100 LEU A N 1
ATOM 819 C CA . LEU A 1 100 ? 9.765 -14.620 -6.546 1.00 94.94 100 LEU A CA 1
ATOM 820 C C . LEU A 1 100 ? 8.538 -15.499 -6.270 1.00 94.94 100 LEU A C 1
ATOM 822 O O . LEU A 1 100 ? 7.493 -15.315 -6.901 1.00 94.94 100 LEU A O 1
ATOM 826 N N . SER A 1 101 ? 8.664 -16.438 -5.331 1.00 96.31 101 SER A N 1
ATOM 827 C CA . SER A 1 101 ? 7.537 -17.261 -4.871 1.00 96.31 101 SER A CA 1
ATOM 828 C C . SER A 1 101 ? 6.615 -16.491 -3.913 1.00 96.31 101 SER A C 1
ATOM 830 O O . SER A 1 101 ? 6.972 -15.422 -3.409 1.00 96.31 101 SER A O 1
ATOM 832 N N . GLU A 1 102 ? 5.411 -17.016 -3.658 1.00 96.62 102 GLU A N 1
ATOM 833 C CA . GLU A 1 102 ? 4.535 -16.453 -2.620 1.00 96.62 102 GLU A CA 1
ATOM 834 C C . GLU A 1 102 ? 5.162 -16.623 -1.231 1.00 96.62 102 GLU A C 1
ATOM 836 O O . GLU A 1 102 ? 5.063 -15.725 -0.395 1.00 96.62 102 GLU A O 1
ATOM 841 N N . GLU A 1 103 ? 5.858 -17.734 -0.992 1.00 97.06 103 GLU A N 1
ATOM 842 C CA . GLU A 1 103 ? 6.601 -17.984 0.239 1.00 97.06 103 GLU A CA 1
ATOM 843 C C . GLU A 1 103 ? 7.664 -16.905 0.467 1.00 97.06 103 GLU A C 1
ATOM 845 O O . GLU A 1 103 ? 7.632 -16.239 1.500 1.00 97.06 103 GLU A O 1
ATOM 850 N N . ASP A 1 104 ? 8.530 -16.658 -0.520 1.00 97.06 104 ASP A N 1
ATOM 851 C CA . ASP A 1 104 ? 9.561 -15.613 -0.450 1.00 97.06 104 ASP A CA 1
ATOM 852 C C . ASP A 1 104 ? 8.943 -14.226 -0.233 1.00 97.06 104 ASP A C 1
ATOM 854 O O . ASP A 1 104 ? 9.437 -13.427 0.566 1.00 97.06 104 ASP A O 1
ATOM 858 N N . PHE A 1 105 ? 7.839 -13.937 -0.929 1.00 97.00 105 PHE A N 1
ATOM 859 C CA . PHE A 1 105 ? 7.098 -12.691 -0.765 1.00 97.00 105 PHE A CA 1
ATOM 860 C C . PHE A 1 105 ? 6.642 -12.497 0.688 1.00 97.00 105 PHE A C 1
ATOM 862 O O . PHE A 1 105 ? 6.834 -11.416 1.253 1.00 97.00 105 PHE A O 1
ATOM 869 N N . PHE A 1 106 ? 6.072 -13.533 1.309 1.00 97.19 106 PHE A N 1
ATOM 870 C CA . PHE A 1 106 ? 5.606 -13.472 2.694 1.00 97.19 106 PHE A CA 1
ATOM 871 C C . PHE A 1 106 ? 6.744 -13.470 3.726 1.00 97.19 106 PHE A C 1
ATOM 873 O O . PHE A 1 106 ? 6.553 -12.919 4.807 1.00 97.19 106 PHE A O 1
ATOM 880 N N . GLU A 1 107 ? 7.921 -14.000 3.392 1.00 95.75 107 GLU A N 1
ATOM 881 C CA . GLU A 1 107 ? 9.153 -13.868 4.192 1.00 95.75 107 GLU A CA 1
ATOM 882 C C . GLU A 1 107 ? 9.809 -12.475 4.053 1.00 95.75 107 GLU A C 1
ATOM 884 O O . GLU A 1 107 ? 10.836 -12.188 4.669 1.00 95.75 107 GLU A O 1
ATOM 889 N N . GLY A 1 108 ? 9.221 -11.575 3.257 1.00 93.56 108 GLY A N 1
ATOM 890 C CA . GLY A 1 108 ? 9.700 -10.203 3.088 1.00 93.56 108 GLY A CA 1
ATOM 891 C C . GLY A 1 108 ? 10.776 -10.040 2.014 1.00 93.56 108 GLY A C 1
ATOM 892 O O . GLY A 1 108 ? 11.403 -8.980 1.926 1.00 93.56 108 GLY A O 1
ATOM 893 N N . VAL A 1 109 ? 10.988 -11.033 1.147 1.00 95.56 109 VAL A N 1
ATOM 894 C CA . VAL A 1 109 ? 11.859 -10.864 -0.021 1.00 95.56 109 VAL A CA 1
ATOM 895 C C . VAL A 1 109 ? 11.215 -9.854 -0.971 1.00 95.56 109 VAL A C 1
ATOM 897 O O . VAL A 1 109 ? 10.126 -10.056 -1.507 1.00 95.56 109 VAL A O 1
ATOM 900 N N . SER A 1 110 ? 11.903 -8.733 -1.194 1.00 92.00 110 SER A N 1
ATOM 901 C CA . SER A 1 110 ? 11.390 -7.633 -2.010 1.00 92.00 110 SER A CA 1
ATOM 902 C C . SER A 1 110 ? 12.237 -7.424 -3.258 1.00 92.00 110 SER A C 1
ATOM 904 O O . SER A 1 110 ? 13.399 -7.020 -3.191 1.00 92.00 110 SER A O 1
ATOM 906 N N . ILE A 1 111 ? 11.616 -7.648 -4.417 1.00 93.00 111 ILE A N 1
ATOM 907 C CA . ILE A 1 111 ? 12.181 -7.340 -5.732 1.00 93.00 111 ILE A CA 1
ATOM 908 C C . ILE A 1 111 ? 11.369 -6.176 -6.327 1.00 93.00 111 ILE A C 1
ATOM 910 O O . ILE A 1 111 ? 10.267 -6.387 -6.846 1.00 93.00 111 ILE A O 1
ATOM 914 N N . PRO A 1 112 ? 11.845 -4.918 -6.221 1.00 90.62 112 PRO A N 1
ATOM 915 C CA . PRO A 1 112 ? 11.107 -3.765 -6.722 1.00 90.62 112 PRO A CA 1
ATOM 916 C C . PRO A 1 112 ? 11.047 -3.762 -8.247 1.00 90.62 112 PRO A C 1
ATOM 918 O O . PRO A 1 112 ? 12.073 -3.679 -8.920 1.00 90.62 112 PRO A O 1
ATOM 921 N N . ARG A 1 113 ? 9.821 -3.773 -8.783 1.00 91.38 113 ARG A N 1
ATOM 922 C CA . ARG A 1 113 ? 9.554 -3.643 -10.223 1.00 91.38 113 ARG A CA 1
ATOM 923 C C . ARG A 1 113 ? 10.033 -2.293 -10.757 1.00 91.38 113 ARG A C 1
ATOM 925 O O . ARG A 1 113 ? 10.692 -2.233 -11.787 1.00 91.38 113 ARG A O 1
ATOM 932 N N . ASN A 1 114 ? 9.759 -1.221 -10.013 1.00 94.69 114 ASN A N 1
ATOM 933 C CA . ASN A 1 114 ? 10.148 0.141 -10.365 1.00 94.69 114 ASN A CA 1
ATOM 934 C C . ASN A 1 114 ? 11.315 0.605 -9.473 1.00 94.69 114 ASN A C 1
ATOM 936 O O . ASN A 1 114 ? 11.107 1.265 -8.454 1.00 94.69 114 ASN A O 1
ATOM 940 N N . ARG A 1 115 ? 12.555 0.243 -9.835 1.00 94.25 115 ARG A N 1
ATOM 941 C CA . ARG A 1 115 ? 13.760 0.520 -9.017 1.00 94.25 115 ARG A CA 1
ATOM 942 C C . ARG A 1 115 ? 14.001 2.012 -8.771 1.00 94.25 115 ARG A C 1
ATOM 944 O O . ARG A 1 115 ? 14.350 2.384 -7.653 1.00 94.25 115 ARG A O 1
ATOM 951 N N . GLU A 1 116 ? 13.762 2.854 -9.773 1.00 96.00 116 GLU A N 1
ATOM 952 C CA . GLU A 1 116 ? 13.910 4.309 -9.632 1.00 96.00 116 GLU A CA 1
ATOM 953 C C . GLU A 1 116 ? 12.821 4.912 -8.737 1.00 96.00 116 GLU A C 1
ATOM 955 O O . GLU A 1 116 ? 13.124 5.746 -7.888 1.00 96.00 116 GLU A O 1
ATOM 960 N N . LEU A 1 117 ? 11.571 4.434 -8.831 1.00 95.50 117 LEU A N 1
ATOM 961 C CA . LEU A 1 117 ? 10.518 4.856 -7.899 1.00 95.50 117 LEU A CA 1
ATOM 962 C C . LEU A 1 117 ? 10.850 4.439 -6.466 1.00 95.50 117 LEU A C 1
ATOM 964 O O . LEU A 1 117 ? 10.742 5.254 -5.557 1.00 95.50 117 LEU A O 1
ATOM 968 N N . MET A 1 118 ? 11.318 3.205 -6.265 1.00 95.31 118 MET A N 1
ATOM 969 C CA . MET A 1 118 ? 11.783 2.736 -4.958 1.00 95.31 118 MET A CA 1
ATOM 970 C C . MET A 1 118 ? 12.890 3.644 -4.398 1.00 95.31 118 MET A C 1
ATOM 972 O O . MET A 1 118 ? 12.858 3.990 -3.220 1.00 95.31 118 MET A O 1
ATOM 976 N N . ARG A 1 119 ? 13.854 4.070 -5.227 1.00 95.69 119 ARG A N 1
ATOM 977 C CA . ARG A 1 119 ? 14.904 5.012 -4.811 1.00 95.69 119 ARG A CA 1
ATOM 978 C C . ARG A 1 119 ? 14.319 6.354 -4.374 1.00 95.69 119 ARG A C 1
ATOM 980 O O . ARG A 1 119 ? 14.601 6.781 -3.264 1.00 95.69 119 ARG A O 1
ATOM 987 N N . VAL A 1 120 ? 13.464 6.962 -5.195 1.00 97.12 120 VAL A N 1
ATOM 988 C CA . VAL A 1 120 ? 12.813 8.241 -4.871 1.00 97.12 120 VAL A CA 1
ATOM 989 C C . VAL A 1 120 ? 12.012 8.151 -3.568 1.00 97.12 120 VAL A C 1
ATOM 991 O O . VAL A 1 120 ? 12.057 9.066 -2.755 1.00 97.12 120 VAL A O 1
ATOM 994 N N . TYR A 1 121 ? 11.300 7.048 -3.331 1.00 97.00 121 TYR A N 1
ATOM 995 C CA . TYR A 1 121 ? 10.521 6.867 -2.103 1.00 97.00 121 TYR A CA 1
ATOM 996 C C . TYR A 1 121 ? 11.403 6.688 -0.866 1.00 97.00 121 TYR A C 1
ATOM 998 O O . TYR A 1 121 ? 11.027 7.163 0.203 1.00 97.00 121 TYR A O 1
ATOM 1006 N N . ARG A 1 122 ? 12.573 6.051 -0.994 1.00 95.44 122 ARG A N 1
ATOM 1007 C CA . ARG A 1 122 ? 13.564 6.007 0.092 1.00 95.44 122 ARG A CA 1
ATOM 1008 C C . ARG A 1 122 ? 14.160 7.381 0.376 1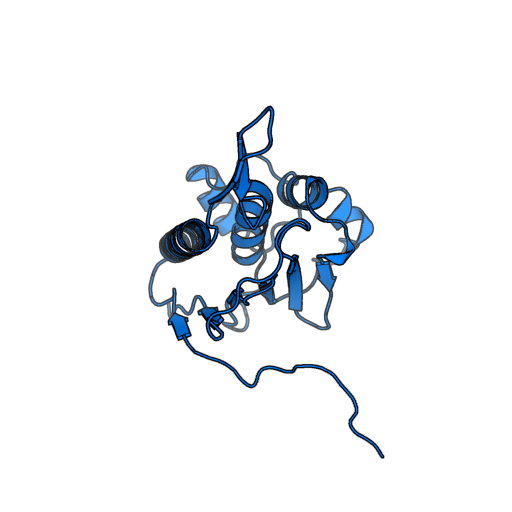.00 95.44 122 ARG A C 1
ATOM 1010 O O . ARG A 1 122 ? 14.224 7.769 1.533 1.00 95.44 122 ARG A O 1
ATOM 1017 N N . ASP A 1 123 ? 14.529 8.127 -0.664 1.00 96.62 123 ASP A N 1
ATOM 1018 C CA . ASP A 1 123 ? 15.110 9.471 -0.527 1.00 96.62 123 ASP A CA 1
ATOM 1019 C C . ASP A 1 123 ? 14.122 10.464 0.123 1.00 96.62 123 ASP A C 1
ATOM 1021 O O . ASP A 1 123 ? 14.530 11.452 0.725 1.00 96.62 123 ASP A O 1
ATOM 1025 N N . LEU A 1 124 ? 12.818 10.192 0.017 1.00 96.81 124 LEU A N 1
ATOM 1026 C CA . LEU A 1 124 ? 11.739 10.952 0.655 1.00 96.81 124 LEU A CA 1
ATOM 1027 C C . LEU A 1 124 ? 11.286 10.377 2.006 1.00 96.81 124 LEU A C 1
ATOM 1029 O O . LEU A 1 124 ? 10.250 10.809 2.512 1.00 96.81 124 LEU A O 1
ATOM 1033 N N . GLU A 1 125 ? 11.993 9.382 2.548 1.00 95.38 125 GLU A N 1
ATOM 1034 C CA . GLU A 1 125 ? 11.672 8.711 3.821 1.00 95.38 125 GLU A CA 1
ATOM 1035 C C . GLU A 1 125 ? 10.267 8.069 3.840 1.00 95.38 125 GLU A C 1
ATOM 1037 O O . GLU A 1 125 ? 9.677 7.786 4.882 1.00 95.38 125 GLU A O 1
ATOM 1042 N N . LEU A 1 126 ? 9.707 7.788 2.658 1.00 94.88 126 LEU A N 1
ATOM 1043 C CA . LEU A 1 126 ? 8.457 7.044 2.513 1.00 94.88 126 LEU A CA 1
ATOM 1044 C C . LEU A 1 126 ? 8.690 5.531 2.636 1.00 94.88 126 LEU A C 1
ATOM 1046 O O . LEU A 1 126 ? 7.772 4.799 3.002 1.00 94.88 126 LEU A O 1
ATOM 1050 N N . VAL A 1 127 ? 9.911 5.060 2.392 1.00 93.50 127 VAL A N 1
ATOM 1051 C CA . VAL A 1 127 ? 10.325 3.669 2.615 1.00 93.50 127 VAL A CA 1
ATOM 1052 C C . VAL A 1 127 ? 11.595 3.661 3.453 1.00 93.50 127 VAL A C 1
ATOM 1054 O O . VAL A 1 127 ? 12.611 4.203 3.030 1.00 93.50 127 VAL A O 1
ATOM 1057 N N . GLU A 1 128 ? 11.549 3.016 4.617 1.00 84.81 128 GLU A N 1
ATOM 1058 C CA . GLU A 1 128 ? 12.683 2.961 5.550 1.00 84.81 128 GLU A CA 1
ATOM 1059 C C . GLU A 1 128 ? 13.613 1.778 5.250 1.00 84.81 128 GLU A C 1
ATOM 1061 O O . GLU A 1 128 ? 14.822 1.938 5.098 1.00 84.81 128 GLU A O 1
ATOM 1066 N N . GLN A 1 129 ? 13.046 0.573 5.134 1.00 86.19 129 GLN A N 1
ATOM 1067 C CA . GLN A 1 129 ? 13.806 -0.666 4.985 1.00 86.19 129 GLN A CA 1
ATOM 1068 C C . GLN A 1 129 ? 13.180 -1.568 3.922 1.00 86.19 129 GLN A C 1
ATOM 1070 O O . GLN A 1 129 ? 12.012 -1.959 4.014 1.00 86.19 129 GLN A O 1
ATOM 1075 N N . LEU A 1 130 ? 13.985 -1.941 2.922 1.00 86.38 130 LEU A N 1
ATOM 1076 C CA . LEU A 1 130 ? 13.573 -2.874 1.878 1.00 86.38 130 LEU A CA 1
ATOM 1077 C C . LEU A 1 130 ? 13.201 -4.228 2.496 1.00 86.38 130 LEU A C 1
ATOM 1079 O O . LEU A 1 130 ? 13.939 -4.751 3.325 1.00 86.38 130 LEU A O 1
ATOM 1083 N N . GLY A 1 131 ? 12.060 -4.780 2.085 1.00 87.75 131 GLY A N 1
ATOM 1084 C CA . GLY A 1 131 ? 11.573 -6.070 2.578 1.00 87.75 131 GLY A CA 1
ATOM 1085 C C . GLY A 1 131 ? 10.788 -6.020 3.887 1.00 87.75 131 GLY A C 1
ATOM 1086 O O . GLY A 1 131 ? 10.138 -6.997 4.226 1.00 87.75 131 GLY A O 1
ATOM 1087 N N . SER A 1 132 ? 10.753 -4.883 4.589 1.00 92.56 132 SER A N 1
ATOM 1088 C CA . SER A 1 132 ? 10.008 -4.783 5.856 1.00 92.56 132 SER A CA 1
ATOM 1089 C C . SER A 1 132 ? 8.496 -4.571 5.684 1.00 92.56 132 SER A C 1
ATOM 1091 O O . SER A 1 132 ? 7.734 -4.850 6.604 1.00 92.56 132 SER A O 1
ATOM 1093 N N . GLY A 1 133 ? 8.042 -4.113 4.510 1.00 93.50 133 GLY A N 1
ATOM 1094 C CA . GLY A 1 133 ? 6.648 -3.707 4.308 1.00 93.50 133 GLY A CA 1
ATOM 1095 C C . GLY A 1 133 ? 5.635 -4.852 4.410 1.00 93.50 133 GLY A C 1
ATOM 1096 O O . GLY A 1 133 ? 4.635 -4.718 5.109 1.00 93.50 133 GLY A O 1
ATOM 1097 N N . VAL A 1 134 ? 5.892 -5.995 3.757 1.00 96.69 134 VAL A N 1
ATOM 1098 C CA . VAL A 1 134 ? 5.005 -7.173 3.855 1.00 96.69 134 VAL A CA 1
ATOM 1099 C C . VAL A 1 134 ? 4.988 -7.736 5.284 1.00 96.69 134 VAL A C 1
ATOM 1101 O O . VAL A 1 134 ? 3.891 -7.867 5.820 1.00 96.69 134 VAL A O 1
ATOM 1104 N N . PRO A 1 135 ? 6.131 -7.964 5.962 1.00 95.94 135 PRO A N 1
ATOM 1105 C CA . PRO A 1 135 ? 6.147 -8.339 7.377 1.00 95.94 135 PRO A CA 1
ATOM 1106 C C . PRO A 1 135 ? 5.337 -7.405 8.290 1.00 95.94 135 PRO A C 1
ATOM 1108 O O . PRO A 1 135 ? 4.528 -7.892 9.071 1.00 95.94 135 PRO A O 1
ATOM 1111 N N . ARG A 1 136 ? 5.457 -6.075 8.146 1.00 95.62 136 ARG A N 1
ATOM 1112 C CA . ARG A 1 136 ? 4.665 -5.105 8.937 1.00 95.62 136 ARG A CA 1
ATOM 1113 C C . ARG A 1 136 ? 3.158 -5.201 8.674 1.00 95.62 136 ARG A C 1
ATOM 1115 O O . ARG A 1 136 ? 2.358 -4.963 9.575 1.00 95.62 136 ARG A O 1
ATOM 1122 N N . ILE A 1 137 ? 2.748 -5.547 7.451 1.00 97.44 137 ILE A N 1
ATOM 1123 C CA . ILE A 1 137 ? 1.341 -5.864 7.161 1.00 97.44 137 ILE A CA 1
ATOM 1124 C C . ILE A 1 137 ? 0.939 -7.141 7.906 1.00 97.44 137 ILE A C 1
ATOM 1126 O O . ILE A 1 137 ? -0.105 -7.163 8.562 1.00 97.44 137 ILE A O 1
ATOM 1130 N N . LEU A 1 138 ? 1.793 -8.166 7.837 1.00 96.38 138 LEU A N 1
ATOM 1131 C CA . LEU A 1 138 ? 1.546 -9.481 8.421 1.00 96.38 138 LEU A CA 1
ATOM 1132 C C . LEU A 1 138 ? 1.473 -9.487 9.955 1.00 96.38 138 LEU A C 1
ATOM 1134 O O . LEU A 1 138 ? 0.795 -10.332 10.532 1.00 96.38 138 LEU A O 1
ATOM 1138 N N . GLU A 1 139 ? 2.107 -8.520 10.622 1.00 95.56 139 GLU A N 1
ATOM 1139 C CA . GLU A 1 139 ? 1.980 -8.312 12.073 1.00 95.56 139 GLU A CA 1
ATOM 1140 C C . GLU A 1 139 ? 0.539 -8.005 12.509 1.00 95.56 139 GLU A C 1
ATOM 1142 O O . GLU A 1 139 ? 0.167 -8.269 13.6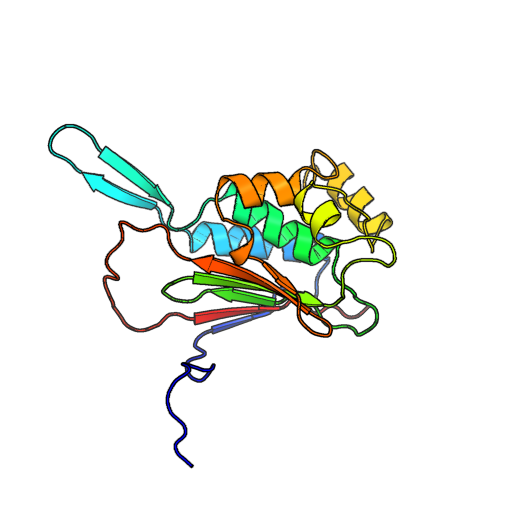52 1.00 95.56 139 GLU A O 1
ATOM 1147 N N . SER A 1 140 ? -0.271 -7.424 11.617 1.00 94.69 140 SER A N 1
ATOM 1148 C CA . SER A 1 140 ? -1.644 -6.994 11.920 1.00 94.69 140 SER A CA 1
ATOM 1149 C C . SER A 1 140 ? -2.722 -7.780 11.181 1.00 94.69 140 SER A C 1
ATOM 1151 O O . SER A 1 140 ? -3.851 -7.853 11.662 1.00 94.69 140 SER A O 1
ATOM 1153 N N . TYR A 1 141 ? -2.399 -8.341 10.017 1.00 95.69 141 TYR A N 1
ATOM 1154 C CA . TYR A 1 141 ? -3.334 -9.056 9.152 1.00 95.69 141 TYR A CA 1
ATOM 1155 C C . TYR A 1 141 ? -2.671 -10.331 8.645 1.00 95.69 141 TYR A C 1
ATOM 1157 O O . TYR A 1 141 ? -1.524 -10.285 8.230 1.00 95.69 141 TYR A O 1
ATOM 1165 N N . GLY A 1 142 ? -3.355 -11.472 8.635 1.00 95.25 142 GLY A N 1
ATOM 1166 C CA . GLY A 1 142 ? -2.731 -12.704 8.162 1.00 95.25 142 GLY A CA 1
ATOM 1167 C C . GLY A 1 142 ? -2.520 -12.725 6.643 1.00 95.25 142 GLY A C 1
ATOM 1168 O O . GLY A 1 142 ? -2.910 -11.814 5.906 1.00 95.25 142 GLY A O 1
ATOM 1169 N N . LYS A 1 143 ? -1.897 -13.801 6.144 1.00 97.25 143 LYS A N 1
ATOM 1170 C CA . LYS A 1 143 ? -1.611 -13.985 4.706 1.00 97.25 143 LYS A CA 1
ATOM 1171 C C . LYS A 1 143 ? -2.880 -13.924 3.845 1.00 97.25 143 LYS A C 1
ATOM 1173 O O . LYS A 1 143 ? -2.808 -13.524 2.687 1.00 97.25 143 LYS A O 1
ATOM 1178 N N . GLU A 1 144 ? -4.040 -14.254 4.414 1.00 95.69 144 GLU A N 1
ATOM 1179 C CA . GLU A 1 144 ? -5.356 -14.188 3.772 1.00 95.69 144 GLU A CA 1
ATOM 1180 C C . GLU A 1 144 ? -5.774 -12.779 3.336 1.00 95.69 144 GLU A C 1
ATOM 1182 O O . GLU A 1 144 ? -6.661 -12.649 2.489 1.00 95.69 144 GLU A O 1
ATOM 1187 N N . CYS A 1 145 ? -5.136 -11.725 3.861 1.00 97.19 145 CYS A N 1
ATOM 1188 C CA . CYS A 1 145 ? -5.364 -10.377 3.353 1.00 97.19 145 CYS A CA 1
ATOM 1189 C C . CYS A 1 145 ? -4.850 -10.212 1.915 1.00 97.19 145 CYS A C 1
ATOM 1191 O O . CYS A 1 145 ? -5.363 -9.353 1.201 1.00 97.19 145 CYS A O 1
ATOM 1193 N N . PHE A 1 146 ? -3.908 -11.044 1.452 1.00 98.12 146 PHE A N 1
ATOM 1194 C CA . PHE A 1 146 ? -3.393 -11.028 0.086 1.00 98.12 146 PHE A CA 1
ATOM 1195 C C . PHE A 1 146 ? -4.137 -12.024 -0.805 1.00 98.12 146 PHE A C 1
ATOM 1197 O O . PHE A 1 146 ? -4.287 -13.204 -0.499 1.00 98.12 146 PHE A O 1
ATOM 1204 N N . ARG A 1 147 ? -4.550 -11.551 -1.979 1.00 97.44 147 ARG A N 1
ATOM 1205 C CA . ARG A 1 147 ? -5.133 -12.365 -3.040 1.00 97.44 147 ARG A CA 1
ATOM 1206 C C . ARG A 1 147 ? -4.390 -12.125 -4.344 1.00 97.44 147 ARG A C 1
ATOM 1208 O O . ARG A 1 147 ? -4.592 -11.105 -5.011 1.00 97.44 147 ARG A O 1
ATOM 1215 N N . PHE A 1 148 ? -3.587 -13.105 -4.733 1.00 96.00 148 PHE A N 1
ATOM 1216 C CA . PHE A 1 148 ? -2.941 -13.148 -6.038 1.00 96.00 148 PHE A CA 1
ATOM 1217 C C . PHE A 1 148 ? -3.963 -13.566 -7.098 1.00 96.00 148 PHE A C 1
ATOM 1219 O O . PHE A 1 148 ? -4.578 -14.630 -7.040 1.00 96.00 148 PHE A O 1
ATOM 1226 N N . MET A 1 149 ? -4.216 -12.675 -8.050 1.00 92.25 149 MET A N 1
ATOM 1227 C CA . MET A 1 149 ? -5.115 -12.900 -9.178 1.00 92.25 149 MET A CA 1
ATOM 1228 C C . MET A 1 149 ? -4.306 -13.030 -10.472 1.00 92.25 149 MET A C 1
ATOM 1230 O O . MET A 1 149 ? -3.094 -12.842 -10.502 1.00 92.25 149 MET A O 1
ATOM 1234 N N . GLY A 1 150 ? -4.991 -13.289 -11.590 1.00 90.00 150 GLY A N 1
ATOM 1235 C CA . GLY A 1 150 ? -4.332 -13.503 -12.879 1.00 90.00 150 GLY A CA 1
ATOM 1236 C C . GLY A 1 150 ? -3.393 -12.376 -13.337 1.00 90.00 150 GLY A C 1
ATOM 1237 O O . GLY A 1 150 ? -2.416 -12.669 -14.004 1.00 90.00 150 GLY A O 1
ATOM 1238 N N . TYR A 1 151 ? -3.641 -11.104 -13.022 1.00 92.31 151 TYR A N 1
ATOM 1239 C CA . TYR A 1 151 ? -2.718 -9.984 -13.317 1.00 92.31 151 TYR A CA 1
ATOM 1240 C C . TYR A 1 151 ? -2.758 -8.902 -12.228 1.00 92.31 151 TYR A C 1
ATOM 1242 O O . TYR A 1 151 ? -2.250 -7.804 -12.404 1.00 92.31 151 TYR A O 1
ATOM 1250 N N . PHE A 1 152 ? -3.416 -9.182 -11.112 1.00 95.81 152 PHE A N 1
ATOM 1251 C CA . PHE A 1 152 ? -3.614 -8.198 -10.062 1.00 95.81 152 PHE A CA 1
ATOM 1252 C C . PHE A 1 152 ? -3.252 -8.821 -8.734 1.00 95.81 152 PHE A C 1
ATOM 1254 O O . PHE A 1 152 ? -3.509 -10.006 -8.516 1.00 95.81 152 PHE A O 1
ATOM 1261 N N . ILE A 1 153 ? -2.733 -8.003 -7.837 1.00 96.94 153 ILE A N 1
ATOM 1262 C CA . ILE A 1 153 ? -2.633 -8.341 -6.427 1.00 96.94 153 ILE A CA 1
ATOM 1263 C C . ILE A 1 153 ? -3.684 -7.500 -5.722 1.00 96.94 153 ILE A C 1
ATOM 1265 O O . ILE A 1 153 ? -3.737 -6.281 -5.892 1.00 96.94 153 ILE A O 1
ATOM 1269 N N . ARG A 1 154 ? -4.564 -8.160 -4.975 1.00 97.69 154 ARG A N 1
ATOM 1270 C CA . ARG A 1 154 ? -5.561 -7.494 -4.141 1.00 97.69 154 ARG A CA 1
ATOM 1271 C C . ARG A 1 154 ? -5.211 -7.713 -2.681 1.00 97.69 154 ARG A C 1
ATOM 1273 O O . ARG A 1 154 ? -5.052 -8.854 -2.269 1.00 97.69 154 ARG A O 1
ATOM 1280 N N . MET A 1 155 ? -5.155 -6.634 -1.919 1.00 98.12 155 MET A N 1
ATOM 1281 C CA . MET A 1 155 ? -5.077 -6.650 -0.465 1.00 98.12 155 MET A CA 1
ATOM 1282 C C . MET A 1 155 ? -6.436 -6.264 0.123 1.00 98.12 155 MET A C 1
ATOM 1284 O O . MET A 1 155 ? -7.077 -5.347 -0.392 1.00 98.12 155 MET A O 1
ATOM 1288 N N . ILE A 1 156 ? -6.890 -6.968 1.160 1.00 96.81 156 ILE A N 1
ATOM 1289 C CA . ILE A 1 156 ? -8.191 -6.765 1.811 1.00 96.81 156 ILE A CA 1
ATOM 1290 C C . ILE A 1 156 ? -7.978 -6.600 3.317 1.00 96.81 156 ILE A C 1
ATOM 1292 O O . ILE A 1 156 ? -7.515 -7.520 3.983 1.00 96.81 156 ILE A O 1
ATOM 1296 N N . PHE A 1 157 ? -8.362 -5.445 3.853 1.00 95.69 157 PHE A N 1
ATOM 1297 C CA . PHE A 1 157 ? -8.181 -5.074 5.255 1.00 95.69 157 PHE A CA 1
ATOM 1298 C C . PHE A 1 157 ? -9.544 -4.901 5.933 1.00 95.69 157 PHE A C 1
ATOM 1300 O O . PHE A 1 157 ? -10.162 -3.842 5.775 1.00 95.69 157 PHE A O 1
ATOM 1307 N N . PRO A 1 158 ? -10.060 -5.914 6.651 1.00 93.19 158 PRO A N 1
ATOM 1308 C CA . PRO A 1 158 ? -11.296 -5.770 7.412 1.00 93.19 158 PRO A CA 1
ATOM 1309 C C . PRO A 1 158 ? -11.113 -4.789 8.575 1.00 93.19 158 PRO A C 1
ATOM 1311 O O . PRO A 1 158 ? -10.001 -4.596 9.070 1.00 93.19 158 PRO A O 1
ATOM 1314 N N . ILE A 1 159 ? -12.207 -4.171 9.019 1.00 89.75 159 ILE A N 1
ATOM 1315 C CA . ILE A 1 159 ? -12.219 -3.436 10.288 1.00 89.75 159 ILE A CA 1
ATOM 1316 C C . ILE A 1 159 ? -11.941 -4.418 11.433 1.00 89.75 159 ILE A C 1
ATOM 1318 O O . ILE A 1 159 ? -12.415 -5.554 11.434 1.00 89.75 159 ILE A O 1
ATOM 1322 N N . SER A 1 160 ? -11.168 -3.974 12.418 1.00 79.12 160 SER A N 1
ATOM 1323 C CA . SER A 1 160 ? -10.800 -4.780 13.584 1.00 79.12 160 SER A CA 1
ATOM 1324 C C . SER A 1 160 ? -12.037 -5.214 14.401 1.00 79.12 160 SER A C 1
ATOM 1326 O O . SER A 1 160 ? -12.809 -4.354 14.823 1.00 79.12 160 SER A O 1
ATOM 1328 N N . GLU A 1 161 ? -12.211 -6.512 14.701 1.00 60.84 161 GLU A N 1
ATOM 1329 C CA . GLU A 1 161 ? -13.358 -7.001 15.496 1.00 60.84 161 GLU A CA 1
ATOM 1330 C C . GLU A 1 161 ? -13.437 -6.335 16.890 1.00 60.84 161 GLU A C 1
ATOM 1332 O O . GLU A 1 161 ? -12.418 -6.072 17.544 1.00 60.84 161 GLU A O 1
ATOM 1337 N N . GLY A 1 162 ? -14.671 -6.016 17.308 1.00 49.47 162 GLY A N 1
ATOM 1338 C CA . GLY A 1 162 ? -15.010 -5.166 18.463 1.00 49.47 162 GLY A CA 1
ATOM 1339 C C . GLY A 1 162 ? -15.902 -3.963 18.117 1.00 49.47 162 GLY A C 1
ATOM 1340 O O . GLY A 1 162 ? -16.384 -3.282 19.020 1.00 49.47 162 GLY A O 1
ATOM 1341 N N . VAL A 1 163 ? -16.148 -3.737 16.825 1.00 47.72 163 VAL A N 1
ATOM 1342 C CA . VAL A 1 163 ? -16.959 -2.642 16.284 1.00 47.72 163 VAL A CA 1
ATOM 1343 C C . VAL A 1 163 ? -18.249 -3.223 15.690 1.00 47.72 163 VAL A C 1
ATOM 1345 O O . VAL A 1 163 ? -18.213 -3.772 14.587 1.00 47.72 163 VAL A O 1
ATOM 1348 N N . PRO A 1 164 ? -19.405 -3.172 16.379 1.00 41.62 164 PRO A N 1
ATOM 1349 C CA . PRO A 1 164 ? -20.670 -3.403 15.700 1.00 41.62 164 PRO A CA 1
ATOM 1350 C C . PRO A 1 164 ? -20.893 -2.253 14.704 1.00 41.62 164 PRO A C 1
ATOM 1352 O O . PRO A 1 164 ? -20.734 -1.092 15.090 1.00 41.62 164 PRO A O 1
ATOM 1355 N N . PRO A 1 165 ? -21.263 -2.524 13.438 1.00 44.72 165 PRO A N 1
ATOM 1356 C CA . PRO A 1 165 ? -21.530 -1.469 12.473 1.00 44.72 165 PRO A CA 1
ATOM 1357 C C . PRO A 1 165 ? -22.705 -0.623 12.972 1.00 44.72 165 PRO A C 1
ATOM 1359 O O . PRO A 1 165 ? -23.865 -1.026 12.880 1.00 44.72 165 PRO A O 1
ATOM 1362 N N . SER A 1 166 ? -22.420 0.565 13.505 1.00 46.94 166 SER A N 1
ATOM 1363 C CA . SER A 1 166 ? -23.451 1.583 13.676 1.00 46.94 166 SER A CA 1
ATOM 1364 C C . SER A 1 166 ? -23.735 2.167 12.291 1.00 46.94 166 SER A C 1
ATOM 1366 O O . SER A 1 166 ? -23.034 3.046 11.802 1.00 46.94 166 SER A O 1
ATOM 1368 N N . LEU A 1 167 ? -24.717 1.596 11.589 1.00 42.12 167 LEU A N 1
ATOM 1369 C CA . LEU A 1 167 ? -25.133 2.084 10.273 1.00 42.12 167 LEU A CA 1
ATOM 1370 C C . LEU A 1 167 ? -25.838 3.444 10.403 1.00 42.12 167 LEU A C 1
ATOM 1372 O O . LEU A 1 167 ? -26.892 3.547 11.029 1.00 42.12 167 LEU A O 1
ATOM 1376 N N . PRO A 1 168 ? -25.336 4.460 9.693 1.00 39.97 168 PRO A N 1
ATOM 1377 C CA . PRO A 1 168 ? -26.119 5.182 8.698 1.00 39.97 168 PRO A CA 1
ATOM 1378 C C . PRO A 1 168 ? -25.595 4.832 7.287 1.00 39.97 168 PRO A C 1
ATOM 1380 O O . PRO A 1 168 ? -24.556 4.178 7.179 1.00 39.97 168 PRO A O 1
ATOM 1383 N N . PRO A 1 169 ? -26.329 5.148 6.198 1.00 42.44 169 PRO A N 1
ATOM 1384 C CA . PRO A 1 169 ? -26.185 4.450 4.922 1.00 42.44 169 PRO A CA 1
ATOM 1385 C C . PRO A 1 169 ? -24.772 4.553 4.345 1.00 42.44 169 PRO A C 1
ATOM 1387 O O . PRO A 1 169 ? -24.055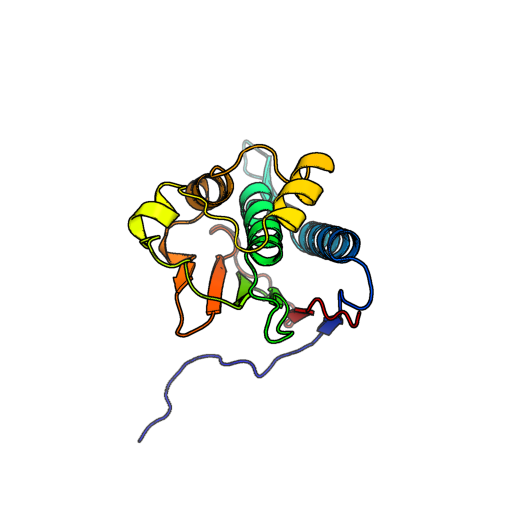 5.529 4.577 1.00 42.44 169 PRO A O 1
ATOM 1390 N N . SER A 1 170 ? -24.421 3.497 3.607 1.00 41.06 170 SER A N 1
ATOM 1391 C CA . SER A 1 170 ? -23.181 3.261 2.872 1.00 41.06 170 SER A CA 1
ATOM 1392 C C . SER A 1 170 ? -22.439 4.546 2.491 1.00 41.06 170 SER A C 1
ATOM 1394 O O . SER A 1 170 ? -22.984 5.444 1.862 1.00 41.06 170 SER A O 1
ATOM 1396 N N . ARG A 1 171 ? -21.153 4.622 2.835 1.00 38.44 171 ARG A N 1
ATOM 1397 C CA . ARG A 1 171 ? -20.190 5.486 2.147 1.00 38.44 171 ARG A CA 1
ATOM 1398 C C . ARG A 1 171 ? -19.148 4.571 1.532 1.00 38.44 171 ARG A C 1
ATOM 1400 O O . ARG A 1 171 ? -18.520 3.787 2.235 1.00 38.44 171 ARG A O 1
ATOM 1407 N N . LYS A 1 172 ? -19.024 4.640 0.210 1.00 42.72 172 LYS A N 1
ATOM 1408 C CA . LYS A 1 172 ? -18.029 3.915 -0.573 1.00 42.72 172 LYS A CA 1
ATOM 1409 C C . LYS A 1 172 ? -17.216 4.946 -1.328 1.00 42.72 172 LYS A C 1
ATOM 1411 O O . LYS A 1 172 ? -17.794 5.686 -2.123 1.00 42.72 172 LYS A O 1
ATOM 1416 N N . ILE A 1 173 ? -15.917 4.978 -1.062 1.00 46.19 173 ILE A N 1
ATOM 1417 C CA . ILE A 1 173 ? -14.975 5.903 -1.690 1.00 46.19 173 ILE A CA 1
ATOM 1418 C C . ILE A 1 173 ? -13.980 5.057 -2.476 1.00 46.19 173 ILE A C 1
ATOM 1420 O O . ILE A 1 173 ? -13.222 4.296 -1.879 1.00 46.19 173 ILE A O 1
ATOM 1424 N N . SER A 1 174 ? -14.011 5.143 -3.803 1.00 48.31 174 SER A N 1
ATOM 1425 C CA . SER A 1 174 ? -13.008 4.521 -4.671 1.00 48.31 174 SER A CA 1
ATOM 1426 C C . SER A 1 174 ? -11.975 5.543 -5.124 1.00 48.31 174 SER A C 1
ATOM 1428 O O . SER A 1 174 ? -12.310 6.699 -5.332 1.00 48.31 174 SER A O 1
ATOM 1430 N N . GLY A 1 175 ? -10.726 5.119 -5.264 1.00 50.28 175 GLY A N 1
ATOM 1431 C CA . GLY A 1 175 ? -9.568 5.943 -5.578 1.00 50.28 175 GLY A CA 1
ATOM 1432 C C . GLY A 1 175 ? -8.777 5.388 -6.753 1.00 50.28 175 GLY A C 1
ATOM 1433 O O . GLY A 1 175 ? -8.497 4.193 -6.725 1.00 50.28 175 GLY A O 1
ATOM 1434 N N . SER A 1 176 ? -8.356 6.185 -7.742 1.00 54.03 176 SER A N 1
ATOM 1435 C CA . SER A 1 176 ? -7.346 5.732 -8.727 1.00 54.03 176 SER A CA 1
ATOM 1436 C C . SER A 1 176 ? -6.344 6.827 -9.098 1.00 54.03 176 SER A C 1
ATOM 1438 O O . SER A 1 176 ? -6.700 8.005 -9.113 1.00 54.03 176 SER A O 1
ATOM 1440 N N . ILE A 1 177 ? -5.091 6.450 -9.368 1.00 62.16 177 ILE A N 1
ATOM 1441 C CA . ILE A 1 177 ? -3.984 7.381 -9.649 1.00 62.16 177 ILE A CA 1
ATOM 1442 C C . ILE A 1 177 ? -3.694 7.449 -11.159 1.00 62.16 177 ILE A C 1
ATOM 1444 O O . ILE A 1 177 ? -2.707 6.886 -11.617 1.00 62.16 177 ILE A O 1
ATOM 1448 N N . TYR A 1 178 ? -4.514 8.100 -11.982 1.00 46.78 178 TYR A N 1
ATOM 1449 C CA . TYR A 1 178 ? -4.136 8.286 -13.395 1.00 46.78 178 TYR A CA 1
ATOM 1450 C C . TYR A 1 178 ? -3.029 9.335 -13.568 1.00 46.78 178 TYR A C 1
ATOM 1452 O O . TYR A 1 178 ? -2.972 10.316 -12.845 1.00 46.78 178 TYR A O 1
ATOM 1460 N N . GLY A 1 179 ? -2.159 9.198 -14.563 1.00 39.66 179 GLY A N 1
ATOM 1461 C CA .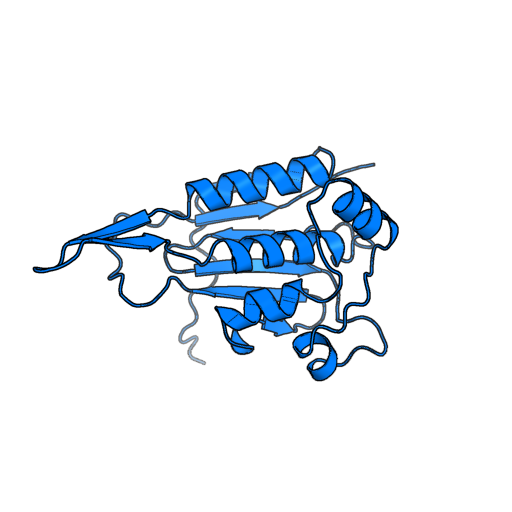 GLY A 1 179 ? -1.237 10.259 -14.971 1.00 39.66 179 GLY A CA 1
ATOM 1462 C C . GLY A 1 179 ? -0.883 10.080 -16.440 1.00 39.66 179 GLY A C 1
ATOM 1463 O O . GLY A 1 179 ? -0.523 8.976 -16.833 1.00 39.66 179 GLY A O 1
ATOM 1464 N N . ARG A 1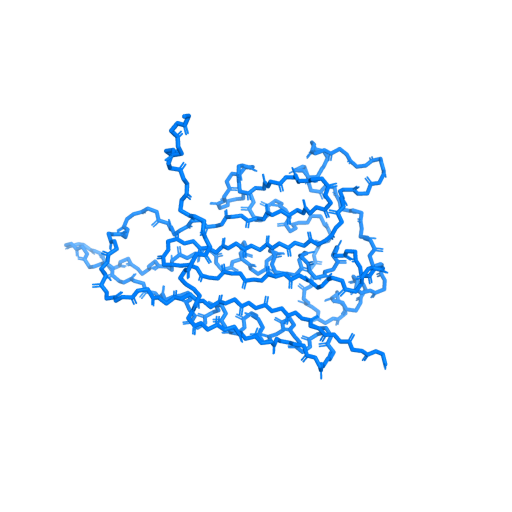 180 ? -1.007 11.134 -17.256 1.00 39.84 180 ARG A N 1
ATOM 1465 C CA . ARG A 1 180 ? -0.353 11.178 -18.571 1.00 39.84 180 ARG A CA 1
ATOM 1466 C C . ARG A 1 180 ? 0.987 11.892 -18.434 1.00 39.84 180 ARG A C 1
ATOM 1468 O O . ARG A 1 180 ? 1.086 12.842 -17.657 1.00 39.84 180 ARG A O 1
ATOM 1475 N N . ALA A 1 181 ? 1.968 11.358 -19.160 1.00 38.28 181 ALA A N 1
ATOM 1476 C CA . ALA A 1 181 ? 3.315 11.893 -19.321 1.00 38.28 181 ALA A CA 1
ATOM 1477 C C . ALA A 1 181 ? 3.319 13.311 -19.906 1.00 38.28 181 ALA A C 1
ATOM 1479 O O . ALA A 1 181 ? 2.390 13.627 -20.688 1.00 38.28 181 ALA A O 1
#

Foldseek 3Di:
DDDDDDPDDDDADAEAELAADDLVSSLVVVLVVVVVVQDWDWDDDPVDIDTDTQFDSLLVLLLSLCLQQQADPPVQFFWKWKDKLWKIKIKGFAAPPPPQDPVNVLQQNDDGPRVVSVVVCVVVVSDPDRSVNNVSNCVGDPPVQWDGDPTMIMGMGGGDPPDDRPDDDIDMYMYGYGYDD

Sequence (181 aa):
MLWHFCNLRVDLIENNEYGFCSLIKATKTVLDKIELENRTETQITSKERIDKRLWNPVAIREAIINSIIHNDYTREVPPKFDIFSDRIEIISAGRLPEGLSEEDFFEGVSIPRNRELMRVYRDLELVEQLGSGVPRILESYGKECFRFMGYFIRMIFPISEGVPPSLPPSRKISGSIYGRA

Radius of gyration: 17.3 Å; chains: 1; bounding box: 45×37×54 Å